Protein AF-A0A2X3CDT6-F1 (afdb_monomer_lite)

InterPro domains:
  IPR000620 EamA domain [PF00892] (3-100)
  IPR037185 Multidrug transporter EmrE superfamily [SSF103481] (9-106)
  IPR051258 Diverse Substrate Transporter [PTHR42920] (3-114)

Sequence (131 aa):
MTVVQLATASLVAFAAMKPAGESVPSLTPALLGVALGLGIFSAIIQVTMNWAQRSVSPTRATLIYTGEPVWAGIFGRLAGERLPLLALLGCVLILAGVLVSELKWKRKSPPQVSTNDDAQPLADLADRREP

Organism: Klebsiella pneumoniae (NCBI:txid573)

Foldseek 3Di:
DVVVVVVVVVVVVVVVCVVVVHDDDDPDPVVVVVVVVCVVVVVVVVVVVVVCVVVPDPLVVLVVVLCVLVVCVVVCVVVVHDCPPVSVVVNVVSNVVSVVVSVDDPPPDDPPPPPPVVVVVVVVVVVVPDD

Radius of gyration: 26.11 Å; chains: 1; bounding box: 44×37×80 Å

Structure (mmCIF, N/CA/C/O backbone):
data_AF-A0A2X3CDT6-F1
#
_entry.id   AF-A0A2X3CDT6-F1
#
loop_
_atom_site.group_PDB
_atom_site.id
_atom_site.type_symbol
_atom_site.label_atom_id
_atom_site.label_alt_id
_atom_site.label_comp_id
_atom_site.label_asym_id
_atom_site.label_entity_id
_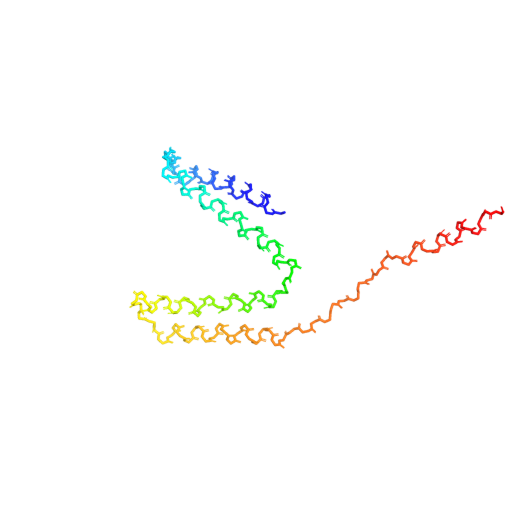atom_site.label_seq_id
_atom_site.pdbx_PDB_ins_code
_atom_site.Cartn_x
_atom_site.Cartn_y
_atom_site.Cartn_z
_atom_site.occupancy
_atom_site.B_iso_or_equiv
_atom_site.auth_seq_id
_atom_site.auth_comp_id
_atom_site.auth_asym_id
_atom_site.auth_atom_id
_atom_site.pdbx_PDB_model_num
ATOM 1 N N . MET A 1 1 ? 12.358 4.649 13.800 1.00 66.00 1 MET A N 1
ATOM 2 C CA . MET A 1 1 ? 12.417 3.257 13.299 1.00 66.00 1 MET A CA 1
ATOM 3 C C . MET A 1 1 ? 12.473 3.226 11.768 1.00 66.00 1 MET A C 1
ATOM 5 O O . MET A 1 1 ? 13.338 2.549 11.232 1.00 66.00 1 MET A O 1
ATOM 9 N N . THR A 1 2 ? 11.691 4.058 11.070 1.00 79.44 2 THR A N 1
ATOM 10 C CA . THR A 1 2 ? 11.659 4.140 9.593 1.00 79.44 2 THR A CA 1
ATOM 11 C C . THR A 1 2 ? 12.984 4.472 8.905 1.00 79.44 2 THR A C 1
ATOM 13 O O . THR A 1 2 ? 13.302 3.847 7.903 1.00 79.44 2 THR A O 1
ATOM 16 N N . VAL A 1 3 ? 13.807 5.374 9.453 1.00 78.75 3 VAL A N 1
ATOM 17 C CA . VAL A 1 3 ? 15.145 5.664 8.886 1.00 78.75 3 VAL A CA 1
ATOM 18 C C . VAL A 1 3 ? 16.029 4.414 8.883 1.00 78.75 3 VAL A C 1
ATOM 20 O O . VAL A 1 3 ? 16.681 4.116 7.887 1.00 78.75 3 VAL A O 1
ATOM 23 N N . VAL A 1 4 ? 16.006 3.650 9.980 1.00 84.12 4 VAL A N 1
ATOM 24 C CA . VAL A 1 4 ? 16.770 2.401 10.103 1.00 84.12 4 VAL A CA 1
ATOM 25 C C . VAL A 1 4 ? 16.231 1.357 9.127 1.00 84.12 4 VAL A C 1
ATOM 27 O O . VAL A 1 4 ? 17.016 0.752 8.412 1.00 84.12 4 VAL A O 1
ATOM 30 N N . GLN A 1 5 ? 14.908 1.197 9.017 1.00 85.12 5 GLN A N 1
ATOM 31 C CA . GLN A 1 5 ? 14.301 0.273 8.052 1.00 85.12 5 GLN A CA 1
ATOM 32 C C . GLN A 1 5 ? 14.647 0.617 6.602 1.00 85.12 5 GLN A C 1
ATOM 34 O O . GLN A 1 5 ? 15.015 -0.278 5.850 1.00 85.12 5 GLN A O 1
ATOM 39 N N . LEU A 1 6 ? 14.560 1.893 6.213 1.00 84.06 6 LEU A N 1
ATOM 40 C CA . LEU A 1 6 ? 14.930 2.345 4.872 1.00 84.06 6 LEU A CA 1
ATOM 41 C C . LEU A 1 6 ? 16.402 2.069 4.576 1.00 84.06 6 LEU A C 1
ATOM 43 O O . LEU A 1 6 ? 16.722 1.552 3.506 1.00 84.06 6 LEU A O 1
ATOM 47 N N . ALA A 1 7 ? 17.289 2.373 5.526 1.00 86.19 7 ALA A N 1
ATOM 48 C CA . ALA A 1 7 ? 18.715 2.108 5.385 1.00 86.19 7 ALA A CA 1
ATOM 49 C C . ALA A 1 7 ? 18.996 0.605 5.241 1.00 86.19 7 ALA A C 1
ATOM 51 O O . ALA A 1 7 ? 19.697 0.196 4.315 1.00 86.19 7 ALA A O 1
ATOM 52 N N . THR A 1 8 ? 18.401 -0.226 6.102 1.00 88.50 8 THR A N 1
ATOM 53 C CA . THR A 1 8 ? 18.541 -1.686 6.035 1.00 88.50 8 THR A CA 1
ATOM 54 C C . THR A 1 8 ? 17.982 -2.241 4.727 1.00 88.50 8 THR A C 1
ATOM 56 O O . THR A 1 8 ? 18.669 -3.008 4.061 1.00 88.50 8 THR A O 1
ATOM 59 N N . ALA A 1 9 ? 16.780 -1.831 4.316 1.00 86.69 9 ALA A N 1
ATOM 60 C CA . ALA A 1 9 ? 16.157 -2.281 3.073 1.00 86.69 9 ALA A CA 1
ATOM 61 C C . ALA A 1 9 ? 16.994 -1.897 1.846 1.00 86.69 9 ALA A C 1
ATOM 63 O O . ALA A 1 9 ? 17.202 -2.727 0.967 1.00 86.69 9 ALA A O 1
ATOM 64 N N . SER A 1 10 ? 17.528 -0.671 1.820 1.00 85.38 10 SER A N 1
ATOM 65 C CA . SER A 1 10 ? 18.388 -0.198 0.731 1.00 85.38 10 SER A CA 1
ATOM 66 C C . SER A 1 10 ? 19.666 -1.030 0.652 1.00 85.38 10 SER A C 1
ATOM 68 O O . SER A 1 10 ? 20.014 -1.531 -0.414 1.00 85.38 10 SER A O 1
ATOM 70 N N . LEU A 1 11 ? 20.337 -1.242 1.790 1.00 89.25 11 LEU A N 1
ATOM 71 C CA . LEU A 1 11 ? 21.564 -2.034 1.848 1.00 89.25 11 LEU A CA 1
ATOM 72 C C . LEU A 1 11 ? 21.333 -3.481 1.395 1.00 89.25 11 LEU A C 1
ATOM 74 O O . LEU A 1 11 ? 22.114 -4.004 0.604 1.00 89.25 11 LEU A O 1
ATOM 78 N N . VAL A 1 12 ? 20.252 -4.112 1.864 1.00 88.44 12 VAL A N 1
ATOM 79 C CA . VAL A 1 12 ? 19.889 -5.482 1.474 1.00 88.44 12 VAL A CA 1
ATOM 80 C C . VAL A 1 12 ? 19.550 -5.557 -0.015 1.00 88.44 12 VAL A C 1
ATOM 82 O O . VAL A 1 12 ? 20.013 -6.479 -0.680 1.00 88.44 12 VAL A O 1
ATOM 85 N N . ALA A 1 13 ? 18.814 -4.585 -0.561 1.00 85.25 13 ALA A N 1
ATOM 86 C CA . ALA A 1 13 ? 18.478 -4.547 -1.984 1.00 85.25 13 ALA A CA 1
ATOM 87 C C . ALA A 1 13 ? 19.733 -4.450 -2.869 1.00 85.25 13 ALA A C 1
ATOM 89 O O . ALA A 1 13 ? 19.882 -5.228 -3.809 1.00 85.25 13 ALA A O 1
ATOM 90 N N . PHE A 1 14 ? 20.683 -3.570 -2.531 1.00 85.06 14 PHE A N 1
ATOM 91 C CA . PHE A 1 14 ? 21.956 -3.478 -3.255 1.00 85.06 14 PHE A CA 1
ATOM 92 C C . PHE A 1 14 ? 22.836 -4.721 -3.066 1.00 85.06 14 PHE A C 1
ATOM 94 O O . PHE A 1 14 ? 23.485 -5.166 -4.011 1.00 85.06 14 PHE A O 1
ATOM 101 N N . ALA A 1 15 ? 22.849 -5.322 -1.872 1.00 85.94 15 ALA A N 1
ATOM 102 C CA . ALA A 1 15 ? 23.580 -6.564 -1.628 1.00 85.94 15 ALA A CA 1
ATOM 103 C C . ALA A 1 15 ? 23.000 -7.742 -2.430 1.00 85.94 15 ALA A C 1
ATOM 105 O O . ALA A 1 15 ? 23.763 -8.578 -2.913 1.00 85.94 15 ALA A O 1
ATOM 106 N N . ALA A 1 16 ? 21.676 -7.781 -2.612 1.00 84.31 16 ALA A N 1
ATOM 107 C CA . ALA A 1 16 ? 20.967 -8.799 -3.382 1.00 84.31 16 ALA A CA 1
ATOM 108 C C . ALA A 1 16 ? 21.199 -8.700 -4.902 1.00 84.31 16 ALA A C 1
ATOM 110 O O . ALA A 1 16 ? 21.044 -9.705 -5.593 1.00 84.31 16 ALA A O 1
ATOM 111 N N . MET A 1 17 ? 21.660 -7.556 -5.424 1.00 82.38 17 MET A N 1
ATOM 112 C CA . MET A 1 17 ? 22.021 -7.426 -6.846 1.00 82.38 17 MET A CA 1
ATOM 113 C C . MET A 1 17 ? 23.153 -8.382 -7.255 1.00 82.38 17 MET A C 1
ATOM 115 O O . MET A 1 17 ? 23.108 -8.962 -8.337 1.00 82.38 17 MET A O 1
ATOM 119 N N . LYS A 1 18 ? 24.144 -8.613 -6.374 1.00 75.62 18 LYS A N 1
ATOM 120 C CA . LYS A 1 18 ? 25.257 -9.547 -6.639 1.00 75.62 18 LYS A CA 1
ATOM 121 C C . LYS A 1 18 ? 24.796 -10.993 -6.884 1.00 75.62 18 LYS A C 1
ATOM 123 O O . LYS A 1 18 ? 25.181 -11.547 -7.909 1.00 75.62 18 LYS A O 1
ATOM 128 N N . PRO A 1 19 ? 24.025 -11.632 -5.983 1.00 82.69 19 PRO A N 1
ATOM 129 C CA . PRO A 1 19 ? 23.522 -12.984 -6.214 1.00 82.69 19 PRO A CA 1
ATOM 130 C C . PRO A 1 19 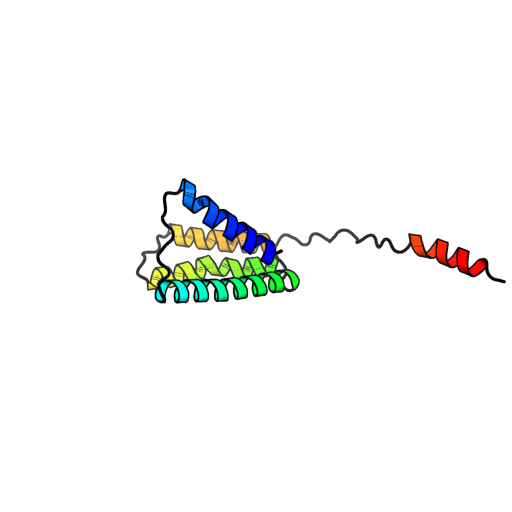? 22.431 -13.052 -7.292 1.00 82.69 19 PRO A C 1
ATOM 132 O O . PRO A 1 19 ? 22.285 -14.102 -7.906 1.00 82.69 19 PRO A O 1
ATOM 135 N N . ALA A 1 20 ? 21.698 -11.962 -7.557 1.00 79.00 20 ALA A N 1
ATOM 136 C CA . ALA A 1 20 ? 20.699 -11.907 -8.630 1.00 79.00 20 ALA A CA 1
ATOM 137 C C . ALA A 1 20 ? 21.310 -11.808 -10.044 1.00 79.00 20 ALA A C 1
ATOM 139 O O . ALA A 1 20 ? 20.609 -12.019 -11.028 1.00 79.00 20 ALA A O 1
ATOM 140 N N . GLY A 1 21 ? 22.609 -11.501 -10.163 1.00 76.19 21 GLY A N 1
ATOM 141 C CA . GLY A 1 21 ? 23.288 -11.357 -11.456 1.00 76.19 21 GLY A CA 1
ATOM 142 C C . GLY A 1 21 ? 22.878 -10.104 -12.240 1.00 76.19 21 GLY A C 1
ATOM 143 O O . GLY A 1 21 ? 23.209 -9.982 -13.419 1.00 76.19 21 GLY A O 1
ATOM 144 N N . GLU A 1 22 ? 22.171 -9.169 -11.606 1.00 74.12 22 GLU A N 1
ATOM 145 C CA . GLU A 1 22 ? 21.718 -7.932 -12.235 1.00 74.12 22 GLU A CA 1
ATOM 146 C C . GLU A 1 22 ? 22.827 -6.872 -12.218 1.00 74.12 22 GLU A C 1
ATOM 148 O O . GLU A 1 22 ? 23.504 -6.641 -11.214 1.00 74.12 22 GLU A O 1
ATOM 153 N N . SER A 1 23 ? 23.022 -6.211 -13.360 1.00 74.62 23 SER A N 1
ATOM 154 C CA . SER A 1 23 ? 23.949 -5.083 -13.483 1.00 74.62 23 SER A CA 1
ATOM 155 C C . SER A 1 23 ? 23.293 -3.819 -12.938 1.00 74.62 23 SER A C 1
ATOM 157 O O . SER A 1 23 ? 22.103 -3.605 -13.166 1.00 74.62 23 SER A O 1
ATOM 159 N N . VAL A 1 24 ? 24.062 -2.950 -12.269 1.00 74.38 24 VAL A N 1
ATOM 160 C CA . VAL A 1 24 ? 23.541 -1.647 -11.829 1.00 74.38 24 VAL A CA 1
ATOM 161 C C . VAL A 1 24 ? 23.005 -0.904 -13.059 1.00 74.38 24 VAL A C 1
ATOM 163 O O . VAL A 1 24 ? 23.762 -0.721 -14.019 1.00 74.38 24 VAL A O 1
AT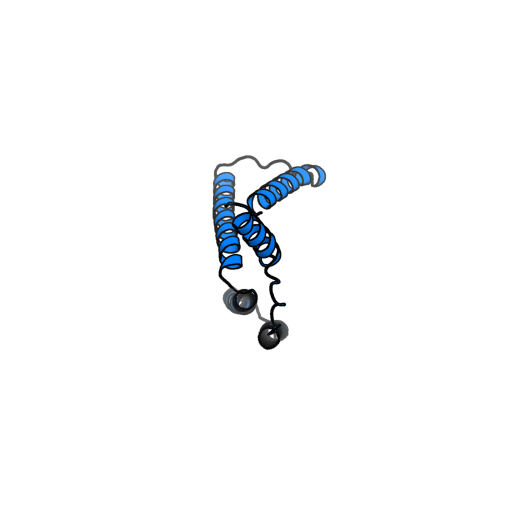OM 166 N N . PRO A 1 25 ? 21.722 -0.495 -13.066 1.00 74.88 25 PRO A N 1
ATOM 167 C CA . PRO A 1 25 ? 21.145 0.200 -14.204 1.00 74.88 25 PRO A CA 1
ATOM 168 C C . PRO A 1 25 ? 21.931 1.474 -14.507 1.00 74.88 25 PRO A C 1
ATOM 170 O O . PRO A 1 25 ? 22.411 2.154 -13.595 1.00 74.88 25 PRO A O 1
ATOM 173 N N . SER A 1 26 ? 22.031 1.839 -15.783 1.00 79.50 26 SER A N 1
ATOM 174 C CA . SER A 1 26 ? 22.597 3.133 -16.143 1.00 79.50 26 SER A CA 1
ATOM 175 C C . SER A 1 26 ? 21.740 4.248 -15.539 1.00 79.50 26 SER A C 1
ATOM 177 O O . SER A 1 26 ? 20.508 4.241 -15.629 1.00 79.50 26 SER A O 1
ATOM 179 N N . LEU A 1 27 ? 22.400 5.211 -14.893 1.00 77.75 27 LEU A N 1
ATOM 180 C CA . LEU A 1 27 ? 21.750 6.360 -14.266 1.00 77.75 27 LEU A CA 1
ATOM 181 C C . LEU A 1 27 ? 21.240 7.318 -15.344 1.00 77.75 27 LEU A C 1
ATOM 183 O O . LEU A 1 27 ? 21.849 8.340 -15.652 1.00 77.75 27 LEU A O 1
ATOM 187 N N . THR A 1 28 ? 20.118 6.956 -15.953 1.00 88.44 28 THR A N 1
ATOM 188 C CA . THR A 1 28 ? 19.415 7.822 -16.891 1.00 88.44 28 THR A CA 1
ATOM 189 C C . THR A 1 28 ? 18.614 8.875 -16.119 1.00 88.44 28 THR A C 1
ATOM 191 O O . THR A 1 28 ? 18.083 8.579 -15.044 1.00 88.44 28 THR A O 1
ATOM 194 N N . PRO A 1 29 ? 18.456 10.100 -16.654 1.00 86.44 29 PRO A N 1
ATOM 195 C CA . PRO A 1 29 ? 17.620 11.126 -16.027 1.00 86.44 29 PRO A CA 1
ATOM 196 C C . PRO A 1 29 ? 16.173 10.664 -15.790 1.00 86.44 29 PRO A C 1
ATOM 198 O O . PRO A 1 29 ? 15.561 11.038 -14.794 1.00 86.44 29 PRO A O 1
ATOM 201 N N . ALA A 1 30 ? 15.644 9.804 -16.669 1.00 88.12 30 ALA A N 1
ATOM 202 C CA . ALA A 1 30 ? 14.326 9.195 -16.512 1.00 88.12 30 ALA A CA 1
ATOM 203 C C . ALA A 1 30 ? 14.259 8.266 -15.288 1.00 88.12 30 ALA A C 1
ATOM 205 O O . ALA A 1 30 ? 13.344 8.390 -14.475 1.00 88.12 30 ALA A O 1
ATOM 206 N N . LEU A 1 31 ? 15.251 7.382 -15.114 1.00 85.88 31 LEU A N 1
ATOM 207 C CA . LEU A 1 31 ? 15.337 6.508 -13.942 1.00 85.88 31 LEU A CA 1
ATOM 208 C C . LEU A 1 31 ? 15.506 7.320 -12.656 1.00 85.88 31 LEU A C 1
ATOM 210 O O . LEU A 1 31 ? 14.877 7.005 -11.651 1.00 85.88 31 LEU A O 1
ATOM 214 N N . LEU A 1 32 ? 16.302 8.391 -12.700 1.00 88.19 32 LEU A N 1
ATOM 215 C CA . LEU A 1 32 ? 16.474 9.290 -11.564 1.00 88.19 32 LEU A CA 1
ATOM 216 C C . LEU A 1 32 ? 15.157 9.986 -11.195 1.00 88.19 32 LEU A C 1
ATOM 218 O O . LEU A 1 32 ? 14.814 10.048 -10.018 1.00 88.19 32 LEU A O 1
ATOM 222 N N . GLY A 1 33 ? 14.391 10.445 -12.188 1.00 89.81 33 GLY A N 1
ATOM 223 C CA . GLY A 1 33 ? 13.067 11.033 -11.978 1.00 89.81 33 GLY A CA 1
ATOM 224 C C . GLY A 1 33 ? 12.082 10.059 -11.325 1.00 89.81 33 GLY A C 1
ATOM 225 O O . GLY A 1 33 ? 11.432 10.410 -10.341 1.00 89.81 33 GLY A O 1
ATOM 226 N N . VAL A 1 34 ? 12.015 8.816 -11.815 1.00 89.81 34 VAL A N 1
ATOM 227 C CA . VAL A 1 34 ? 11.154 7.768 -11.236 1.00 89.81 34 VAL A CA 1
ATOM 228 C C . VAL A 1 34 ? 11.614 7.386 -9.827 1.00 89.81 34 VAL A C 1
ATOM 230 O O . VAL A 1 34 ? 10.787 7.302 -8.920 1.00 89.81 34 VAL A O 1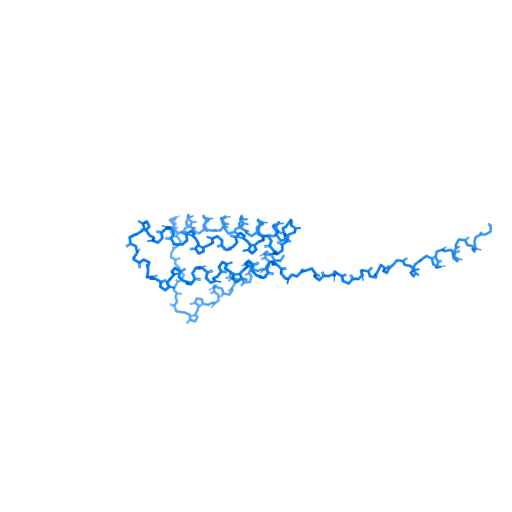
ATOM 233 N N . ALA A 1 35 ? 12.919 7.203 -9.617 1.00 88.12 35 ALA A N 1
ATOM 234 C CA . ALA A 1 35 ? 13.484 6.855 -8.316 1.00 88.12 35 ALA A CA 1
ATOM 235 C C . ALA A 1 35 ? 13.243 7.956 -7.274 1.00 88.12 35 ALA A C 1
ATOM 237 O O . ALA A 1 35 ? 12.850 7.656 -6.147 1.00 88.12 35 ALA A O 1
ATOM 238 N N . LEU A 1 36 ? 13.415 9.228 -7.652 1.00 90.62 36 LEU A N 1
ATOM 239 C CA . LEU A 1 36 ? 13.108 10.367 -6.787 1.00 90.62 36 LEU A CA 1
ATOM 240 C C . LEU A 1 36 ? 11.614 10.448 -6.479 1.00 90.62 36 LEU A C 1
ATOM 242 O O . LEU A 1 36 ? 11.251 10.613 -5.317 1.00 90.62 36 LEU A O 1
ATOM 246 N N . GLY A 1 37 ? 10.752 10.284 -7.486 1.00 91.62 37 GLY A N 1
ATOM 247 C CA . GLY A 1 37 ? 9.303 10.260 -7.293 1.00 91.62 37 GLY A CA 1
ATOM 248 C C . GLY A 1 37 ? 8.884 9.177 -6.298 1.00 91.62 37 GLY A C 1
ATOM 249 O O . GLY A 1 37 ? 8.264 9.480 -5.278 1.00 91.62 37 GLY A O 1
ATOM 250 N N . LEU A 1 38 ? 9.291 7.928 -6.541 1.00 91.50 38 LEU A N 1
ATOM 251 C CA . LEU A 1 38 ? 9.023 6.802 -5.642 1.00 91.50 38 LEU A CA 1
ATOM 252 C C . LEU A 1 38 ? 9.605 7.030 -4.241 1.00 91.50 38 LEU A C 1
ATOM 254 O O . LEU A 1 38 ? 8.932 6.747 -3.251 1.00 91.50 38 LEU A O 1
ATOM 258 N N . GLY A 1 39 ? 10.818 7.578 -4.144 1.00 89.88 39 GLY A N 1
ATOM 259 C CA . GLY A 1 39 ? 11.462 7.905 -2.873 1.00 89.88 39 GLY A CA 1
ATOM 260 C C . GLY A 1 39 ? 10.680 8.941 -2.062 1.00 89.88 39 GLY A C 1
ATOM 261 O O . GLY A 1 39 ? 10.432 8.727 -0.875 1.00 89.88 39 GLY A O 1
ATOM 262 N N . ILE A 1 40 ? 10.230 10.024 -2.703 1.00 92.00 40 ILE A N 1
ATOM 263 C CA . ILE A 1 40 ? 9.431 11.081 -2.065 1.00 92.00 40 ILE A CA 1
ATOM 264 C C . ILE A 1 40 ? 8.082 10.527 -1.601 1.00 92.00 40 ILE A C 1
ATOM 266 O O . ILE A 1 40 ? 7.721 10.707 -0.437 1.00 92.00 40 ILE A O 1
ATOM 270 N N . PHE A 1 41 ? 7.354 9.813 -2.466 1.00 92.12 41 PHE A N 1
ATOM 271 C CA . PHE A 1 41 ? 6.074 9.207 -2.085 1.00 92.12 41 PHE A CA 1
ATOM 272 C C . PHE A 1 41 ? 6.240 8.203 -0.941 1.00 92.12 41 PHE A C 1
ATOM 274 O O . PHE A 1 41 ? 5.464 8.229 0.012 1.00 92.12 41 PHE A O 1
ATOM 281 N N . SER A 1 42 ? 7.281 7.370 -0.981 1.00 87.81 42 SER A N 1
ATOM 282 C CA . SER A 1 42 ? 7.584 6.415 0.089 1.00 87.81 42 SER A CA 1
ATOM 283 C C . SER A 1 42 ? 7.895 7.118 1.416 1.00 87.81 42 SER A C 1
ATOM 285 O O . SER A 1 42 ? 7.378 6.720 2.461 1.00 87.81 42 SER A O 1
ATOM 287 N N . ALA A 1 43 ? 8.662 8.213 1.386 1.00 86.44 43 ALA A N 1
ATOM 288 C CA . ALA A 1 43 ? 8.939 9.018 2.574 1.00 86.44 43 ALA A CA 1
ATOM 289 C C . ALA A 1 43 ? 7.656 9.626 3.164 1.00 86.44 43 ALA A C 1
ATOM 291 O O . ALA A 1 43 ? 7.440 9.535 4.374 1.00 86.44 43 ALA A O 1
ATOM 292 N N . ILE A 1 44 ? 6.781 10.182 2.317 1.00 91.19 44 ILE A N 1
ATOM 293 C CA . ILE A 1 44 ? 5.474 10.709 2.737 1.00 91.19 44 ILE A CA 1
ATOM 294 C C . ILE A 1 44 ? 4.650 9.601 3.395 1.00 91.19 44 ILE A C 1
ATOM 296 O O . ILE A 1 44 ? 4.207 9.772 4.529 1.00 91.19 44 ILE A O 1
ATOM 300 N N . ILE A 1 45 ? 4.512 8.445 2.736 1.00 87.81 45 ILE A N 1
ATOM 301 C CA . ILE A 1 45 ? 3.762 7.297 3.262 1.00 87.81 45 ILE A CA 1
ATOM 302 C C . ILE A 1 45 ? 4.308 6.882 4.626 1.00 87.81 45 ILE A C 1
ATOM 304 O O . ILE A 1 45 ? 3.534 6.685 5.557 1.00 87.81 45 ILE A O 1
ATOM 308 N N . GLN A 1 46 ? 5.628 6.790 4.784 1.00 85.00 46 GLN A N 1
ATOM 309 C CA . GLN A 1 46 ? 6.233 6.395 6.054 1.00 85.00 46 GLN A CA 1
ATOM 310 C C . GLN A 1 46 ? 6.005 7.412 7.171 1.00 85.00 46 GLN A C 1
ATOM 312 O O . GLN A 1 46 ? 5.730 7.018 8.306 1.00 85.00 46 GLN A O 1
ATOM 317 N N . VAL A 1 47 ? 6.097 8.711 6.879 1.00 85.44 47 VAL A N 1
ATOM 318 C CA . VAL A 1 47 ? 5.794 9.755 7.868 1.00 85.44 47 VAL A CA 1
ATOM 319 C C . VAL A 1 47 ? 4.320 9.697 8.261 1.00 85.44 47 VAL A C 1
ATOM 321 O O . VAL A 1 47 ? 4.011 9.685 9.455 1.00 85.44 47 VAL A O 1
ATOM 324 N N . THR A 1 48 ? 3.419 9.584 7.285 1.00 85.75 48 THR A N 1
ATOM 325 C CA . THR A 1 48 ? 1.981 9.437 7.533 1.00 85.75 48 THR A CA 1
ATOM 326 C C . THR A 1 48 ? 1.678 8.169 8.322 1.00 85.75 48 THR A C 1
ATOM 328 O O . THR A 1 48 ? 0.881 8.228 9.251 1.00 85.75 48 THR A O 1
ATOM 331 N N . MET A 1 49 ? 2.342 7.048 8.031 1.00 82.06 49 MET A N 1
ATOM 332 C CA . MET A 1 49 ? 2.186 5.785 8.757 1.00 82.06 49 MET A CA 1
ATOM 333 C C . MET A 1 49 ? 2.613 5.932 10.220 1.00 82.06 49 MET A C 1
ATOM 335 O O . MET A 1 49 ? 1.860 5.575 11.124 1.00 82.06 49 MET A O 1
ATOM 339 N N . ASN A 1 50 ? 3.788 6.518 10.465 1.00 82.81 50 ASN A N 1
ATOM 340 C CA . ASN A 1 50 ? 4.287 6.771 11.819 1.00 82.81 50 ASN A CA 1
ATOM 341 C C . ASN A 1 50 ? 3.346 7.683 12.619 1.00 82.81 50 ASN A C 1
ATOM 343 O O . ASN A 1 50 ? 3.141 7.475 13.816 1.00 82.81 50 ASN A O 1
ATOM 347 N N . TRP A 1 51 ? 2.782 8.703 11.966 1.00 82.62 51 TRP A N 1
ATOM 348 C CA . TRP A 1 51 ? 1.792 9.590 12.570 1.00 82.62 51 TRP A CA 1
ATOM 349 C C . TRP A 1 51 ? 0.468 8.859 12.838 1.00 82.62 51 TRP A C 1
ATOM 351 O O . TRP A 1 51 ? -0.046 8.898 13.955 1.00 82.62 51 TRP A O 1
ATOM 361 N N . ALA A 1 52 ? -0.047 8.117 11.857 1.00 76.19 52 ALA A N 1
ATOM 362 C CA . ALA A 1 52 ? -1.307 7.388 11.955 1.00 76.19 52 ALA A CA 1
ATOM 363 C C . ALA A 1 52 ? -1.265 6.325 13.058 1.00 76.19 52 ALA A C 1
ATOM 365 O O . ALA A 1 52 ? -2.220 6.201 13.815 1.00 76.19 52 ALA A O 1
ATOM 366 N N . GLN A 1 53 ? -0.142 5.624 13.228 1.00 69.12 53 GLN A N 1
ATOM 367 C CA . GLN A 1 53 ? 0.043 4.661 14.319 1.00 69.12 53 GLN A CA 1
ATOM 368 C C . GLN A 1 53 ? -0.016 5.305 15.714 1.00 69.12 53 GLN A C 1
ATOM 370 O O . GLN A 1 53 ? -0.375 4.631 16.678 1.00 69.12 53 GLN A O 1
ATOM 375 N N . ARG A 1 54 ? 0.313 6.601 15.841 1.00 71.81 54 ARG A N 1
ATOM 376 C CA . ARG A 1 54 ? 0.165 7.355 17.099 1.00 71.81 54 ARG A CA 1
ATOM 377 C C . ARG A 1 54 ? -1.249 7.900 17.308 1.00 71.81 54 ARG A C 1
ATOM 379 O O . ARG A 1 54 ? -1.657 8.061 18.453 1.00 71.81 54 ARG A O 1
ATOM 386 N N . SER A 1 55 ? -1.979 8.204 16.234 1.00 67.94 55 SER A N 1
ATOM 387 C CA . SER A 1 55 ? -3.254 8.939 16.295 1.00 67.94 55 SER A CA 1
ATOM 388 C C . SER A 1 55 ? -4.505 8.093 16.028 1.00 67.94 55 SER A C 1
ATOM 390 O O . SER A 1 55 ? -5.616 8.526 16.336 1.00 67.94 55 SER A O 1
ATOM 392 N N . VAL A 1 56 ? -4.362 6.893 15.469 1.00 67.00 56 VAL A N 1
ATOM 393 C CA . VAL A 1 56 ? -5.472 6.042 15.025 1.00 67.00 56 VAL A CA 1
ATOM 394 C C . VAL A 1 56 ? -5.386 4.695 15.735 1.00 67.00 56 VAL A C 1
ATOM 396 O O . VAL A 1 56 ? -4.349 4.038 15.723 1.00 67.00 56 VAL A O 1
ATOM 399 N N . SER A 1 57 ? -6.483 4.262 16.366 1.00 72.31 57 SER A N 1
ATOM 400 C CA . SER A 1 57 ? -6.537 2.924 16.955 1.00 72.31 57 SER A CA 1
ATOM 401 C C . SER A 1 57 ? -6.442 1.852 15.853 1.00 72.31 57 SER A C 1
ATOM 403 O O . SER A 1 57 ? -7.002 2.054 14.772 1.00 72.31 57 SER A O 1
ATOM 405 N N . PRO A 1 58 ? -5.798 0.695 16.110 1.00 68.50 58 PRO A N 1
ATOM 406 C CA . PRO A 1 58 ? -5.647 -0.392 15.127 1.00 68.50 58 PRO A CA 1
ATOM 407 C C . PRO A 1 58 ? -6.965 -0.798 14.444 1.00 68.50 58 PRO A C 1
ATOM 409 O O . PRO A 1 58 ? -7.014 -1.094 13.254 1.00 68.50 58 PRO A O 1
ATOM 412 N N . THR A 1 59 ? -8.048 -0.711 15.205 1.00 69.69 59 THR A N 1
ATOM 413 C CA . THR A 1 59 ? -9.451 -0.900 14.830 1.00 69.69 59 THR A CA 1
ATOM 414 C C . THR A 1 59 ? -9.875 -0.001 13.654 1.00 69.69 59 THR A C 1
ATOM 416 O O . THR A 1 59 ? -10.236 -0.460 12.571 1.00 69.69 59 THR A O 1
ATOM 419 N N . ARG A 1 60 ? -9.665 1.317 13.781 1.00 70.06 60 ARG A N 1
ATOM 420 C CA . ARG A 1 60 ? -9.974 2.288 12.716 1.00 70.06 60 ARG A CA 1
ATOM 421 C C . ARG A 1 60 ? -9.105 2.098 11.470 1.00 70.06 60 ARG A C 1
ATOM 423 O O . ARG A 1 60 ? -9.596 2.286 10.362 1.00 70.06 60 ARG A O 1
ATOM 430 N N . ALA A 1 61 ? -7.838 1.717 11.632 1.00 75.25 61 ALA A N 1
ATOM 431 C CA . ALA A 1 61 ? -6.961 1.422 10.499 1.00 75.25 61 ALA A CA 1
ATOM 432 C C . ALA A 1 61 ? -7.423 0.172 9.727 1.00 75.25 61 ALA A C 1
ATOM 434 O O . ALA A 1 61 ? -7.413 0.174 8.499 1.00 75.25 61 ALA A O 1
ATOM 435 N N . THR A 1 62 ? -7.894 -0.856 10.438 1.00 76.94 62 THR A N 1
ATOM 436 C CA . THR A 1 62 ? -8.432 -2.086 9.835 1.00 76.94 62 THR A CA 1
ATOM 437 C C . THR A 1 62 ? -9.691 -1.795 9.016 1.00 76.94 62 THR A C 1
ATOM 439 O O . THR A 1 62 ? -9.799 -2.258 7.882 1.00 76.94 62 THR A O 1
ATOM 442 N N . LEU A 1 63 ? -10.592 -0.947 9.529 1.00 74.25 63 LEU A N 1
ATOM 443 C CA . LEU A 1 63 ? -11.772 -0.478 8.789 1.00 74.25 63 LEU A CA 1
ATOM 444 C C . LEU A 1 63 ? -11.412 0.286 7.505 1.00 74.25 63 LEU A C 1
ATOM 446 O O . LEU A 1 63 ? -12.047 0.098 6.467 1.00 74.25 63 LEU A O 1
ATOM 450 N N . ILE A 1 64 ? -10.379 1.130 7.549 1.00 79.25 64 ILE A N 1
ATOM 451 C CA . ILE A 1 64 ? -9.883 1.817 6.347 1.00 79.25 64 ILE A CA 1
ATOM 452 C C . ILE A 1 64 ? -9.316 0.794 5.351 1.00 79.25 64 ILE A C 1
ATOM 454 O O . ILE A 1 64 ? -9.623 0.861 4.161 1.00 79.25 64 ILE A O 1
ATOM 458 N N . TYR A 1 65 ? -8.542 -0.182 5.833 1.00 78.31 65 TYR A N 1
ATOM 459 C CA . TYR A 1 65 ? -7.899 -1.191 4.989 1.00 78.31 65 TYR A CA 1
ATOM 460 C C . TYR A 1 65 ? -8.907 -2.133 4.316 1.00 78.31 65 TYR A C 1
ATOM 462 O O . TYR A 1 65 ? -8.725 -2.515 3.163 1.00 78.31 65 TYR A O 1
ATOM 470 N N . THR A 1 66 ? -10.043 -2.421 4.957 1.00 82.06 66 THR A N 1
ATOM 471 C CA . THR A 1 66 ? -11.139 -3.157 4.304 1.00 82.06 66 THR A CA 1
ATOM 472 C C . THR A 1 66 ? -11.775 -2.461 3.114 1.00 82.06 66 THR A C 1
ATOM 474 O O . THR A 1 66 ? -12.509 -3.102 2.364 1.00 82.06 66 THR A O 1
ATOM 477 N N . GLY A 1 67 ? -11.489 -1.179 2.895 1.00 84.12 67 GLY A N 1
ATOM 478 C CA . GLY A 1 67 ? -11.851 -0.515 1.649 1.00 84.12 67 GLY A CA 1
ATOM 479 C C . GLY A 1 67 ? -11.117 -1.086 0.430 1.00 84.12 67 GLY A C 1
ATOM 480 O O . GLY A 1 67 ? -11.649 -1.009 -0.673 1.00 84.12 67 GLY A O 1
ATOM 481 N N . GLU A 1 68 ? -9.934 -1.689 0.602 1.00 85.06 68 GLU A N 1
ATOM 482 C CA . GLU A 1 68 ? -9.100 -2.216 -0.489 1.00 85.06 68 GLU A CA 1
ATOM 483 C C . GLU A 1 68 ? -9.843 -3.209 -1.412 1.00 85.06 68 GLU A C 1
ATOM 485 O O . GLU A 1 68 ? -9.895 -2.946 -2.614 1.00 85.06 68 GLU A O 1
ATOM 490 N N . PRO A 1 69 ? -10.511 -4.274 -0.918 1.00 81.62 69 PRO A N 1
ATOM 491 C CA . PRO A 1 69 ? -11.292 -5.181 -1.768 1.00 81.62 69 PRO A CA 1
ATOM 492 C C . PRO A 1 69 ? -12.456 -4.499 -2.503 1.00 81.62 69 PRO A C 1
ATOM 494 O O . PRO A 1 69 ? -12.806 -4.894 -3.616 1.00 81.62 69 PRO A O 1
ATOM 497 N N . VAL A 1 70 ? -13.051 -3.458 -1.912 1.00 83.38 70 VAL A N 1
ATOM 498 C CA . VAL A 1 70 ? -14.141 -2.697 -2.542 1.00 83.38 70 VAL A CA 1
ATOM 499 C C . VAL A 1 70 ? -13.604 -1.887 -3.717 1.00 83.38 70 VAL A C 1
ATOM 501 O O . VAL A 1 70 ? -14.127 -1.991 -4.827 1.00 83.38 70 VAL A O 1
ATOM 504 N N . TRP A 1 71 ? -12.528 -1.127 -3.501 1.00 85.31 71 TRP A N 1
ATOM 505 C CA . TRP A 1 71 ? -11.884 -0.358 -4.566 1.00 85.31 71 TRP A CA 1
ATOM 506 C C . TRP A 1 71 ? -11.306 -1.270 -5.649 1.00 85.31 71 TRP A C 1
ATOM 508 O O . TRP A 1 71 ? -11.526 -1.007 -6.829 1.00 85.31 71 TRP A O 1
ATOM 518 N N . ALA A 1 72 ? -10.656 -2.375 -5.276 1.00 84.00 72 ALA A N 1
ATOM 519 C CA . ALA A 1 72 ? -10.152 -3.375 -6.216 1.00 84.00 72 ALA A CA 1
ATOM 520 C C . ALA A 1 72 ? -11.275 -3.965 -7.084 1.00 84.00 72 ALA A C 1
ATOM 522 O O . ALA A 1 72 ? -11.111 -4.090 -8.296 1.00 84.00 72 ALA A O 1
ATOM 523 N N . GLY A 1 73 ? -12.445 -4.251 -6.501 1.00 83.94 73 GLY A N 1
ATOM 524 C CA . GLY A 1 73 ? -13.622 -4.685 -7.255 1.00 83.94 73 GLY A CA 1
ATOM 525 C C . GLY A 1 73 ? -14.129 -3.620 -8.236 1.00 83.94 73 GLY A C 1
ATOM 526 O O . GLY A 1 73 ? -14.393 -3.928 -9.399 1.00 83.94 73 GLY A O 1
ATOM 527 N N . ILE A 1 74 ? -14.226 -2.359 -7.800 1.00 85.81 74 ILE A N 1
ATOM 528 C CA . ILE A 1 74 ? -14.682 -1.242 -8.647 1.00 85.81 74 ILE A CA 1
ATOM 529 C C . ILE A 1 74 ? -13.716 -1.018 -9.818 1.00 85.81 74 ILE A C 1
ATOM 531 O O . ILE A 1 74 ? -14.144 -1.011 -10.974 1.00 85.81 74 ILE A O 1
ATOM 535 N N . PHE A 1 75 ? -12.419 -0.874 -9.538 1.00 87.31 75 PHE A N 1
ATOM 536 C CA . PHE A 1 75 ? -11.407 -0.639 -10.568 1.00 87.31 75 PHE A CA 1
ATOM 537 C C . PHE A 1 75 ? -11.206 -1.856 -11.472 1.00 87.31 75 PHE A C 1
ATOM 539 O O . PHE A 1 75 ? -11.100 -1.683 -12.683 1.00 87.31 75 PHE A O 1
ATOM 546 N N . GLY A 1 76 ? -11.251 -3.076 -10.931 1.00 85.00 76 GLY A N 1
ATOM 547 C CA . GLY A 1 76 ? -11.216 -4.304 -11.727 1.00 85.00 76 GLY A CA 1
ATOM 548 C C . GLY A 1 76 ? -12.390 -4.386 -12.703 1.00 85.00 76 GLY A C 1
ATOM 549 O O . GLY A 1 76 ? -12.207 -4.690 -13.881 1.00 85.00 76 GLY A O 1
ATOM 550 N N . ARG A 1 77 ? -13.602 -4.008 -12.270 1.00 83.75 77 ARG A N 1
ATOM 551 C CA . ARG A 1 77 ? -14.761 -3.966 -13.173 1.00 83.75 77 ARG A CA 1
ATOM 552 C C . ARG A 1 77 ? -14.627 -2.886 -14.245 1.00 83.75 77 ARG A C 1
ATOM 554 O O . ARG A 1 77 ? -14.981 -3.148 -15.396 1.00 83.75 77 ARG A O 1
ATOM 561 N N . LEU A 1 78 ? -14.136 -1.701 -13.876 1.00 86.38 78 LEU A N 1
ATOM 562 C CA . LEU A 1 78 ? -13.877 -0.597 -14.808 1.00 86.38 78 LEU A CA 1
ATOM 563 C C . LEU A 1 78 ? -12.795 -0.953 -15.838 1.00 86.38 78 LEU A C 1
ATOM 565 O O . LEU A 1 78 ? -12.913 -0.556 -16.992 1.00 86.38 78 LEU A O 1
ATOM 569 N N . ALA A 1 79 ? -11.800 -1.756 -15.455 1.00 85.81 79 ALA A N 1
ATOM 570 C CA . ALA A 1 79 ? -10.776 -2.298 -16.350 1.00 85.81 79 ALA A CA 1
ATOM 571 C C . ALA A 1 79 ? -11.294 -3.422 -17.275 1.00 85.81 79 ALA A C 1
ATOM 573 O O . ALA A 1 79 ? -10.545 -3.943 -18.098 1.00 85.81 79 ALA A O 1
ATOM 574 N N . GLY A 1 80 ? -12.576 -3.793 -17.170 1.00 81.81 80 GLY A N 1
ATOM 575 C CA . GLY A 1 80 ? -13.200 -4.830 -17.993 1.00 81.81 80 GLY A CA 1
ATOM 576 C C . GLY A 1 80 ? -13.042 -6.249 -17.447 1.00 81.81 80 GLY A C 1
ATOM 577 O O . GLY A 1 80 ? -13.511 -7.197 -18.084 1.00 81.81 80 GLY A O 1
ATOM 578 N N . GLU A 1 81 ? -12.454 -6.415 -16.261 1.00 79.94 81 GLU A N 1
ATOM 579 C CA . GLU A 1 81 ? -12.270 -7.721 -15.643 1.00 79.94 81 GLU A CA 1
ATOM 580 C C . GLU A 1 81 ? -13.633 -8.322 -15.273 1.00 79.94 81 GLU A C 1
ATOM 582 O O . GLU A 1 81 ? -14.513 -7.675 -14.683 1.00 79.94 81 GLU A O 1
ATOM 587 N N . ARG A 1 82 ? -13.853 -9.580 -15.666 1.00 76.12 82 ARG A N 1
ATOM 588 C CA . ARG A 1 82 ? -15.063 -10.310 -15.286 1.00 76.12 82 ARG A CA 1
ATOM 589 C C . ARG A 1 82 ? -14.882 -10.793 -13.862 1.00 76.12 82 ARG A C 1
ATOM 591 O O . ARG A 1 82 ? -14.281 -11.838 -13.665 1.00 76.12 82 ARG A O 1
ATOM 598 N N . LEU A 1 83 ? -15.414 -10.047 -12.898 1.00 74.44 83 LEU A N 1
ATOM 599 C CA . LEU A 1 83 ? -15.443 -10.450 -11.493 1.00 74.44 83 LEU A CA 1
ATOM 600 C C . LEU A 1 83 ? -16.231 -11.765 -11.359 1.00 74.44 83 LEU A C 1
ATOM 602 O O . LEU A 1 83 ? -17.461 -11.744 -11.480 1.00 74.44 83 LEU A O 1
ATOM 606 N N . PRO A 1 84 ? -15.568 -12.917 -11.147 1.00 80.12 84 PRO A N 1
ATOM 607 C CA . PRO A 1 84 ? -16.279 -14.168 -10.955 1.00 80.12 84 PRO A CA 1
ATOM 608 C C . PRO A 1 84 ? -17.079 -14.090 -9.650 1.00 80.12 84 PRO A C 1
ATOM 610 O O . PRO A 1 84 ? -16.671 -13.419 -8.701 1.00 80.12 84 PRO A O 1
ATOM 613 N N . LEU A 1 85 ? -18.198 -14.817 -9.569 1.00 80.25 85 LEU A N 1
ATOM 614 C CA . LEU A 1 85 ? -19.051 -14.846 -8.369 1.00 80.25 85 LEU A CA 1
ATOM 615 C C . LEU A 1 85 ? -18.250 -15.158 -7.089 1.00 80.25 85 LEU A C 1
ATOM 617 O O . LEU A 1 85 ? -18.546 -14.645 -6.014 1.00 80.25 85 LEU A O 1
ATOM 621 N N . LEU A 1 86 ? -17.194 -15.961 -7.232 1.00 82.44 86 LEU A N 1
ATOM 622 C CA . LEU A 1 86 ? -16.288 -16.346 -6.156 1.00 82.44 86 LEU A CA 1
ATOM 623 C C . LEU A 1 86 ? -15.437 -15.176 -5.626 1.00 82.44 86 LEU A C 1
ATOM 625 O O . LEU A 1 86 ? -15.178 -15.115 -4.428 1.00 82.44 86 LEU A O 1
ATOM 629 N N . ALA A 1 87 ? -15.050 -14.220 -6.479 1.00 80.56 87 ALA A N 1
ATOM 630 C CA . ALA A 1 87 ? -14.325 -13.018 -6.057 1.00 80.56 87 ALA A CA 1
ATOM 631 C C . ALA A 1 87 ? -15.228 -12.078 -5.248 1.00 80.56 87 ALA A C 1
ATOM 633 O O . ALA A 1 87 ? -14.809 -11.540 -4.226 1.00 80.56 87 ALA A O 1
ATOM 634 N N . LEU A 1 88 ? -16.495 -11.943 -5.655 1.00 80.38 88 LEU A N 1
ATOM 635 C CA . LEU A 1 88 ? -17.491 -11.190 -4.889 1.00 80.38 88 LEU A CA 1
ATOM 636 C C . LEU A 1 88 ? -17.744 -11.836 -3.522 1.00 80.38 88 LEU A C 1
ATOM 638 O O . LEU A 1 88 ? -17.777 -11.135 -2.512 1.00 80.38 88 LEU A O 1
ATOM 642 N N . LEU A 1 89 ? -17.857 -13.168 -3.475 1.00 86.62 89 LEU A N 1
ATOM 643 C CA . LEU A 1 89 ? -17.993 -13.909 -2.220 1.00 86.62 89 LEU A CA 1
ATOM 644 C C . LEU A 1 89 ? -16.772 -13.702 -1.307 1.00 86.62 89 LEU A C 1
ATOM 646 O O . LEU A 1 89 ? -16.940 -13.468 -0.111 1.00 86.62 89 LEU A O 1
ATOM 650 N N . GLY A 1 90 ? -15.561 -13.727 -1.872 1.00 84.12 90 GLY A N 1
ATOM 651 C CA . GLY A 1 90 ? -14.319 -13.417 -1.161 1.00 84.12 90 GLY A CA 1
ATOM 652 C C . GLY A 1 90 ? -14.312 -12.004 -0.571 1.00 84.12 90 GLY A C 1
ATOM 653 O O . GLY A 1 90 ? -14.038 -11.849 0.619 1.00 84.12 90 GLY A O 1
ATOM 654 N N . CYS A 1 91 ? -14.699 -10.987 -1.351 1.00 83.94 91 CYS A N 1
ATOM 655 C CA . CYS A 1 91 ? -14.857 -9.617 -0.849 1.00 83.94 91 CYS A CA 1
ATOM 656 C C . CYS A 1 91 ? -15.840 -9.549 0.327 1.00 83.94 91 CYS A C 1
ATOM 658 O O . CYS A 1 91 ? -15.519 -8.959 1.357 1.00 83.94 91 CYS A O 1
ATOM 660 N N . VAL A 1 92 ? -17.015 -10.177 0.207 1.00 85.94 92 VAL A N 1
ATOM 661 C CA . VAL A 1 92 ? -18.027 -10.191 1.279 1.00 85.94 92 VAL A CA 1
ATOM 662 C C . VAL A 1 92 ? -17.495 -10.876 2.542 1.00 85.94 92 VAL A C 1
ATOM 664 O O . VAL A 1 92 ? -17.688 -10.354 3.638 1.00 85.94 92 VAL A O 1
ATOM 667 N N . LEU A 1 93 ? -16.788 -12.002 2.406 1.00 86.75 93 LEU A N 1
ATOM 668 C CA . LEU A 1 93 ? -16.168 -12.717 3.528 1.00 86.75 93 LEU A CA 1
ATOM 669 C C . LEU A 1 93 ? -15.104 -11.876 4.244 1.00 86.75 93 LEU A C 1
ATOM 671 O O . LEU A 1 93 ? -15.082 -11.859 5.474 1.00 86.75 93 LEU A O 1
ATOM 675 N N . ILE A 1 94 ? -14.257 -11.153 3.502 1.00 85.12 94 ILE A N 1
ATOM 676 C CA . ILE A 1 94 ? -13.237 -10.261 4.079 1.00 85.12 94 ILE A CA 1
ATOM 677 C C . ILE A 1 94 ? -13.906 -9.130 4.870 1.00 85.12 94 ILE A C 1
ATOM 679 O O . ILE A 1 94 ? -13.557 -8.901 6.030 1.00 85.12 94 ILE A O 1
ATOM 683 N N . LEU A 1 95 ? -14.905 -8.464 4.277 1.00 84.06 95 LEU A N 1
ATOM 684 C CA . LEU A 1 95 ? -15.650 -7.389 4.940 1.00 84.06 95 LEU A CA 1
ATOM 685 C C . LEU A 1 95 ? -16.365 -7.887 6.204 1.00 84.06 95 LEU A C 1
ATOM 687 O O . LEU A 1 95 ? -16.298 -7.24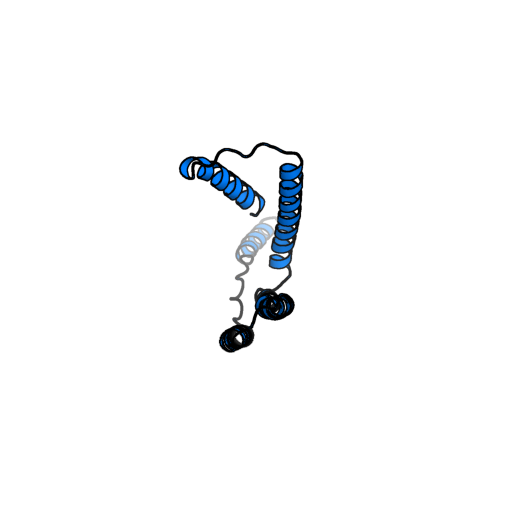0 7.250 1.00 84.06 95 LEU A O 1
ATOM 691 N N . ALA A 1 96 ? -17.007 -9.057 6.132 1.00 84.88 96 ALA A N 1
ATOM 692 C CA . ALA A 1 96 ? -17.680 -9.670 7.272 1.00 84.88 96 ALA A CA 1
ATOM 693 C C . ALA A 1 96 ? -16.692 -10.059 8.384 1.00 84.88 96 ALA A C 1
ATOM 695 O O . ALA A 1 96 ? -16.947 -9.782 9.555 1.00 84.88 96 ALA A O 1
ATOM 696 N N . GLY A 1 97 ? -15.551 -10.659 8.030 1.00 82.12 97 GLY A N 1
ATOM 697 C CA . GLY A 1 97 ? -14.510 -11.049 8.981 1.00 82.12 97 GLY A CA 1
ATOM 698 C C . GLY A 1 97 ? -13.955 -9.858 9.760 1.00 82.12 97 GLY A C 1
ATOM 699 O O . GLY A 1 97 ? -13.832 -9.924 10.985 1.00 82.12 97 GLY A O 1
ATOM 700 N N . VAL A 1 98 ? -13.700 -8.739 9.078 1.00 80.62 98 VAL A N 1
ATOM 701 C CA . VAL A 1 98 ? -13.255 -7.511 9.748 1.00 80.62 98 VAL A CA 1
ATOM 702 C C . VAL A 1 98 ? -14.349 -6.910 10.614 1.00 80.62 98 VAL A C 1
ATOM 704 O O . VAL A 1 98 ? -14.077 -6.594 11.768 1.00 80.62 98 VAL A O 1
ATOM 707 N N . LEU A 1 99 ? -15.590 -6.821 10.130 1.00 80.31 99 LEU A N 1
ATOM 708 C CA . LEU A 1 99 ? -16.695 -6.290 10.934 1.00 80.31 99 LEU A CA 1
ATOM 709 C C . LEU A 1 99 ? -16.896 -7.090 12.236 1.00 80.31 99 LEU A C 1
ATOM 711 O O . LEU A 1 99 ? -17.126 -6.513 13.298 1.00 80.31 99 LEU A O 1
ATOM 715 N N . VAL A 1 100 ? -16.754 -8.419 12.177 1.00 82.44 100 VAL A N 1
ATOM 716 C CA . VAL A 1 100 ? -16.811 -9.295 13.359 1.00 82.44 100 VAL A CA 1
ATOM 717 C C . VAL A 1 100 ? -15.610 -9.079 14.288 1.00 82.44 100 VAL A C 1
ATOM 719 O O . VAL A 1 100 ? -15.786 -9.064 15.510 1.00 82.44 100 VAL A O 1
ATOM 722 N N . SER A 1 101 ? -14.406 -8.893 13.737 1.00 69.69 101 SER A N 1
ATOM 723 C CA . SER A 1 101 ? -13.185 -8.615 14.510 1.00 69.69 101 SER A CA 1
ATOM 724 C C . SER A 1 101 ? -13.269 -7.281 15.261 1.00 69.69 101 SER A C 1
ATOM 726 O O . SER A 1 101 ? -12.835 -7.186 16.408 1.00 69.69 101 SER A O 1
ATOM 728 N N . GLU A 1 102 ? -13.889 -6.273 14.648 1.00 70.75 102 GLU A N 1
ATOM 729 C CA . GLU A 1 102 ? -14.134 -4.960 15.255 1.00 70.75 102 GLU A CA 1
ATOM 730 C C . GLU A 1 102 ? -15.143 -5.040 16.414 1.00 70.75 102 GLU A C 1
ATOM 732 O O . GLU A 1 102 ? -15.016 -4.335 17.417 1.00 70.75 102 GLU A O 1
ATOM 737 N N . LEU A 1 103 ? -16.129 -5.940 16.318 1.00 69.81 103 LEU A N 1
ATOM 738 C CA . LEU A 1 103 ? -17.193 -6.082 17.316 1.00 69.81 103 LEU A CA 1
ATOM 739 C C . LEU A 1 103 ? -16.739 -6.817 18.592 1.00 69.81 103 LEU A C 1
ATOM 741 O O . LEU A 1 103 ? -17.379 -6.704 19.641 1.00 69.81 103 LEU A O 1
ATOM 745 N N . LYS A 1 104 ? -15.623 -7.552 18.541 1.00 59.72 104 LYS A N 1
ATOM 746 C CA . LYS A 1 104 ? -15.121 -8.369 19.655 1.00 59.72 104 LYS A CA 1
ATOM 747 C C . LYS A 1 104 ? -13.707 -7.983 20.088 1.00 59.72 104 LYS A C 1
ATOM 749 O O . LYS A 1 104 ? -12.834 -8.833 20.010 1.00 59.72 104 LYS A O 1
ATOM 754 N N . TRP A 1 105 ? -13.467 -6.789 20.651 1.00 49.00 105 TRP A N 1
ATOM 755 C CA . TRP A 1 105 ? -12.385 -6.662 21.652 1.00 49.00 105 TRP A CA 1
ATOM 756 C C . TRP A 1 105 ? -12.353 -5.362 22.493 1.00 49.00 105 TRP A C 1
ATOM 758 O O . TRP A 1 105 ? -11.458 -4.533 22.362 1.00 49.00 105 TRP A O 1
ATOM 768 N N . LYS A 1 106 ? -13.235 -5.213 23.495 1.00 49.41 106 LYS A N 1
ATOM 769 C CA . LYS A 1 106 ? -12.910 -4.398 24.691 1.00 49.41 106 LYS A CA 1
ATOM 770 C C . LYS A 1 106 ? -12.062 -5.241 25.665 1.00 49.41 106 LYS A C 1
ATOM 772 O O . LYS A 1 106 ? -12.574 -5.685 26.690 1.00 49.41 106 LYS A O 1
ATOM 777 N N . ARG A 1 107 ? -10.770 -5.491 25.389 1.00 52.16 107 ARG A N 1
ATOM 778 C CA . ARG A 1 107 ? -9.843 -5.903 26.474 1.00 52.16 107 ARG A CA 1
ATOM 779 C C . ARG A 1 107 ? -9.563 -4.625 27.239 1.00 52.16 107 ARG A C 1
ATOM 781 O O . ARG A 1 107 ? -8.995 -3.690 26.686 1.00 52.16 107 ARG A O 1
ATOM 788 N N . LYS A 1 108 ? -9.992 -4.594 28.497 1.00 42.75 108 LYS A N 1
ATOM 789 C CA . LYS A 1 108 ? -9.479 -3.645 29.480 1.00 42.75 108 LYS A CA 1
ATOM 790 C C . LYS A 1 108 ? -7.952 -3.700 29.419 1.00 42.75 108 LYS A C 1
ATOM 792 O O . LYS A 1 108 ? -7.386 -4.786 29.549 1.00 42.75 108 LYS A O 1
ATOM 797 N N . SER A 1 109 ? -7.307 -2.560 29.194 1.00 41.97 109 SER A N 1
ATOM 798 C CA . SER A 1 109 ? -5.879 -2.417 29.468 1.00 41.97 109 SER A CA 1
ATOM 799 C C . SER A 1 109 ? -5.624 -2.866 30.914 1.00 41.97 109 SER A C 1
ATOM 801 O O . SER A 1 109 ? -6.428 -2.513 31.785 1.00 41.97 109 SER A O 1
ATOM 803 N N . PRO A 1 110 ? -4.567 -3.647 31.199 1.00 46.53 110 PRO A N 1
ATOM 804 C CA . PRO A 1 110 ? -4.159 -3.883 32.576 1.00 46.53 110 PRO A CA 1
ATOM 805 C C . PRO A 1 110 ? -3.876 -2.528 33.245 1.00 46.53 110 PRO A C 1
ATOM 807 O O . PRO A 1 110 ? -3.444 -1.601 32.548 1.00 46.53 110 PRO A O 1
ATOM 810 N N . PRO A 1 111 ? -4.121 -2.380 34.557 1.00 45.47 111 PRO A N 1
ATOM 811 C CA . PRO A 1 111 ? -3.789 -1.154 35.265 1.00 45.47 111 PRO A CA 1
ATOM 812 C C . PRO A 1 111 ? -2.292 -0.890 35.091 1.00 45.47 111 PRO A C 1
ATOM 814 O O . PRO A 1 111 ? -1.467 -1.749 35.396 1.00 45.47 111 PRO A O 1
ATOM 817 N N . GLN A 1 112 ? -1.955 0.282 34.557 1.00 51.28 112 GLN A N 1
ATOM 818 C CA . GLN A 1 112 ? -0.598 0.812 34.588 1.00 51.28 112 GLN A CA 1
ATOM 819 C C . GLN A 1 112 ? -0.239 0.965 36.069 1.00 51.28 112 GLN A C 1
ATOM 821 O O . GLN A 1 112 ? -0.776 1.845 36.738 1.00 51.28 112 GLN A O 1
ATOM 826 N N . VAL A 1 113 ? 0.598 0.071 36.599 1.00 53.84 113 VAL A N 1
ATOM 827 C CA . VAL A 1 113 ? 1.189 0.245 37.927 1.00 53.84 113 VAL A CA 1
ATOM 828 C C . VAL A 1 113 ? 2.132 1.434 37.800 1.00 53.84 113 VAL A C 1
ATOM 830 O O . VAL A 1 113 ? 3.219 1.326 37.238 1.00 53.84 113 VAL A O 1
ATOM 833 N N . SER A 1 114 ? 1.668 2.601 38.234 1.00 51.78 114 SER A N 1
ATOM 834 C CA . SER A 1 114 ? 2.486 3.791 38.393 1.00 51.78 114 SER A CA 1
ATOM 835 C C . SER A 1 114 ? 3.529 3.513 39.471 1.00 51.78 114 SER A C 1
ATOM 837 O O . SER A 1 114 ? 3.252 3.661 40.658 1.00 51.78 114 SER A O 1
ATOM 839 N N . THR A 1 115 ? 4.730 3.111 39.056 1.00 55.09 115 THR A N 1
ATOM 840 C CA . THR A 1 115 ? 5.954 3.165 39.867 1.00 55.09 115 THR A CA 1
ATOM 841 C C . THR A 1 115 ? 6.283 4.631 40.154 1.00 55.09 115 THR A C 1
ATOM 843 O O . THR A 1 115 ? 7.176 5.203 39.549 1.00 55.09 115 THR A O 1
ATOM 846 N N . ASN A 1 116 ? 5.486 5.275 41.001 1.00 58.38 116 ASN A N 1
ATOM 847 C CA . ASN A 1 116 ? 5.768 6.588 41.582 1.00 58.38 116 ASN A CA 1
ATOM 848 C C . ASN A 1 116 ? 5.469 6.615 43.094 1.00 58.38 116 ASN A C 1
ATOM 850 O O . ASN A 1 116 ? 5.881 7.559 43.758 1.00 58.38 116 ASN A O 1
ATOM 854 N N . ASP A 1 117 ? 4.852 5.568 43.661 1.00 59.81 117 ASP A N 1
ATOM 855 C CA . ASP A 1 117 ? 4.610 5.475 45.110 1.00 59.81 117 ASP A CA 1
ATOM 856 C C . ASP A 1 117 ? 5.863 5.094 45.918 1.00 59.81 117 ASP A C 1
ATOM 858 O O . ASP A 1 117 ? 5.925 5.391 47.105 1.00 59.81 117 ASP A O 1
ATOM 862 N N . ASP A 1 118 ? 6.902 4.517 45.303 1.00 59.03 118 ASP A N 1
ATOM 863 C CA . ASP A 1 118 ? 8.122 4.116 46.029 1.00 59.03 118 ASP A CA 1
ATOM 864 C C . ASP A 1 118 ? 9.098 5.285 46.281 1.00 59.03 118 ASP A C 1
ATOM 866 O O . ASP A 1 118 ? 10.004 5.181 47.109 1.00 59.03 118 ASP A O 1
ATOM 870 N N . ALA A 1 119 ? 8.920 6.419 45.592 1.00 58.34 119 ALA A N 1
ATOM 871 C CA . ALA A 1 119 ? 9.778 7.601 45.740 1.00 58.34 119 ALA A CA 1
ATOM 872 C C . ALA A 1 119 ? 9.270 8.592 46.805 1.00 58.34 119 ALA A C 1
ATOM 874 O O . ALA A 1 119 ? 10.050 9.380 47.341 1.00 58.34 119 ALA A O 1
ATOM 875 N N . GLN A 1 120 ? 7.978 8.543 47.143 1.00 61.66 120 GLN A N 1
ATOM 876 C CA . GLN A 1 120 ? 7.369 9.422 48.146 1.00 61.66 120 GLN A CA 1
ATOM 877 C C . GLN A 1 120 ? 7.807 9.135 49.597 1.00 61.66 120 GLN A C 1
ATOM 879 O O . GLN A 1 120 ? 8.064 10.101 50.315 1.00 61.66 120 GLN A O 1
ATOM 884 N N . PRO A 1 121 ? 7.976 7.873 50.050 1.00 64.25 121 PRO A N 1
ATOM 885 C CA . PRO A 1 121 ? 8.405 7.587 51.418 1.00 64.25 121 PRO A CA 1
ATOM 886 C C . PRO A 1 121 ? 9.812 8.111 51.709 1.00 64.25 121 PRO A C 1
ATOM 888 O O . PRO A 1 121 ? 10.075 8.608 52.797 1.00 64.25 121 PRO A O 1
ATOM 891 N N . LEU A 1 12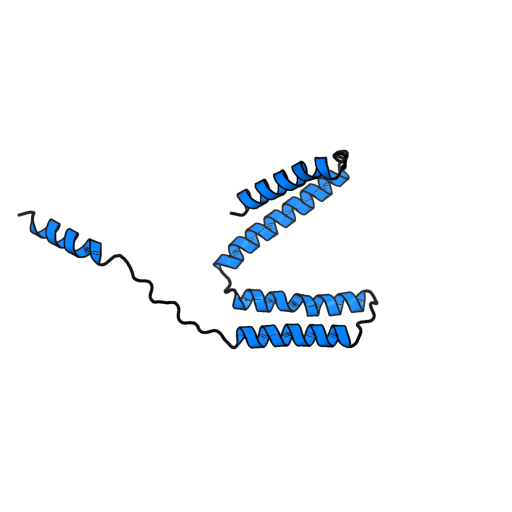2 ? 10.724 8.030 50.735 1.00 66.12 122 LEU A N 1
ATOM 892 C CA . LEU A 1 122 ? 12.105 8.491 50.906 1.00 66.12 122 LEU A CA 1
ATOM 893 C C . LEU A 1 122 ? 12.208 10.021 50.907 1.00 66.12 122 LEU A C 1
ATOM 895 O O . LEU A 1 122 ? 13.041 10.565 51.628 1.00 66.12 122 LEU A O 1
ATOM 899 N N . ALA A 1 123 ? 11.348 10.708 50.150 1.00 66.31 123 ALA A N 1
ATOM 900 C CA . ALA A 1 123 ? 11.275 12.167 50.152 1.00 66.31 123 ALA A CA 1
ATOM 901 C C . ALA A 1 123 ? 10.703 12.719 51.475 1.00 66.31 123 ALA A C 1
ATOM 903 O O . ALA A 1 123 ? 11.277 13.651 52.031 1.00 66.31 123 ALA A O 1
ATOM 904 N N . ASP A 1 124 ? 9.650 12.100 52.028 1.00 67.19 124 ASP A N 1
ATOM 905 C CA . ASP A 1 124 ? 9.063 12.482 53.331 1.00 67.19 124 ASP A CA 1
ATOM 906 C C . ASP A 1 124 ? 10.031 12.201 54.505 1.00 67.19 124 ASP A C 1
ATOM 908 O O . ASP A 1 124 ? 10.101 12.946 55.481 1.00 67.19 124 ASP A O 1
ATOM 912 N N . LEU A 1 125 ? 10.866 11.158 54.400 1.00 74.00 125 LEU A N 1
ATOM 913 C CA . LEU A 1 125 ? 11.920 10.886 55.387 1.00 74.00 125 LEU A CA 1
ATOM 914 C C . LEU A 1 125 ? 13.116 11.845 55.290 1.00 74.00 125 LEU A C 1
ATOM 916 O O . LEU A 1 125 ? 13.789 12.052 56.300 1.00 74.00 125 LEU A O 1
ATOM 920 N N . ALA A 1 126 ? 13.395 12.405 54.111 1.00 70.69 126 ALA A N 1
ATOM 921 C CA . ALA A 1 126 ? 14.443 13.408 53.928 1.00 70.69 126 ALA A CA 1
ATOM 922 C C . ALA A 1 126 ? 14.014 14.780 54.478 1.00 70.69 126 ALA A C 1
ATOM 924 O O . ALA A 1 126 ? 14.810 15.433 55.145 1.00 70.69 126 ALA A O 1
ATOM 925 N N . ASP A 1 127 ? 12.747 15.162 54.287 1.00 72.88 127 ASP A N 1
ATOM 926 C CA . ASP A 1 127 ? 12.178 16.428 54.779 1.00 72.88 127 ASP A CA 1
ATOM 927 C C . ASP A 1 127 ? 12.105 16.479 56.320 1.00 72.88 127 ASP A C 1
ATOM 929 O O . ASP A 1 127 ? 12.384 17.496 56.946 1.00 72.88 127 ASP A O 1
ATOM 933 N N . ARG A 1 128 ? 11.856 15.337 56.976 1.00 72.12 128 ARG A N 1
ATOM 934 C CA . ARG A 1 128 ? 11.847 15.219 58.452 1.00 72.12 128 ARG A CA 1
ATOM 935 C C . ARG A 1 128 ? 13.229 15.252 59.118 1.00 72.12 128 ARG A C 1
ATOM 937 O O . ARG A 1 128 ? 13.305 15.151 60.345 1.00 72.12 128 ARG A O 1
ATOM 944 N N . ARG A 1 129 ? 14.319 15.295 58.345 1.00 69.19 129 ARG A N 1
ATOM 945 C CA . ARG A 1 129 ? 15.708 15.215 58.844 1.00 69.19 129 ARG A CA 1
ATOM 946 C C . ARG A 1 129 ? 16.436 16.562 58.848 1.00 69.19 129 ARG A C 1
ATOM 948 O O . ARG A 1 129 ? 17.591 16.585 59.265 1.00 69.19 129 ARG A O 1
ATOM 955 N N . GLU A 1 130 ? 15.771 17.645 58.458 1.00 68.62 130 GLU A N 1
ATOM 956 C CA . GLU A 1 130 ? 16.306 19.011 58.484 1.00 68.62 130 GLU A CA 1
ATOM 957 C C . GLU A 1 130 ? 15.597 19.800 59.617 1.00 68.62 130 GLU A C 1
ATOM 959 O O . GLU A 1 130 ? 14.380 19.979 59.544 1.00 68.62 130 GLU A O 1
ATOM 964 N N . PRO A 1 131 ? 16.295 20.189 60.706 1.00 67.06 131 PRO A N 1
ATOM 965 C CA . PRO A 1 131 ? 15.724 20.954 61.823 1.00 67.06 131 PRO A CA 1
ATOM 966 C C . PRO A 1 131 ? 15.651 22.470 61.584 1.00 67.06 131 PRO A C 1
ATOM 968 O O . PRO A 1 131 ? 16.560 23.023 60.923 1.00 67.06 131 PRO A O 1
#

pLDDT: mean 77.03, std 11.73, range [41.97, 92.12]

Secondary structure (DSSP, 8-state):
-HHHHHHHHHHHHHHHHHHHTPPPPP--HHHHHHHHHHHHHHHHHHHHHHHHHHHS-HHHHHHHHTHHHHHHHHHHHHTT----HHHHHHHHHHHHHHHHHHHS---PPPP---TTTTTHHHHHHHHTT--